Protein AF-A0A0U5JDS4-F1 (afdb_monomer)

Radius of gyration: 11.66 Å; Cα contacts (8 Å, |Δi|>4): 98; chains: 1; bounding box: 32×17×29 Å

Mean predicted aligned error: 3.45 Å

Organism: NCBI:txid389348

Sequence (76 aa):
MTCLLAFEHARTHPNLQLVIHDEPLAHLGQHSIKDQIEIMKRIQKLPHEPAQLIIAHHFIEELSDQIQGTTLINLN

Structure (mmCIF, N/CA/C/O backbone):
data_AF-A0A0U5JDS4-F1
#
_entry.id   AF-A0A0U5JDS4-F1
#
loop_
_atom_site.group_PDB
_atom_site.id
_atom_site.type_symbol
_atom_site.label_atom_id
_atom_site.label_alt_id
_atom_site.label_comp_id
_atom_site.label_asym_id
_atom_site.label_entity_id
_atom_site.label_seq_id
_atom_site.pdbx_PDB_ins_code
_atom_site.Cartn_x
_atom_site.Cartn_y
_atom_site.Cartn_z
_atom_site.occupancy
_atom_site.B_iso_or_equiv
_atom_site.auth_seq_id
_atom_site.auth_comp_id
_atom_site.auth_asym_id
_atom_site.auth_atom_id
_atom_site.pdbx_PDB_model_num
ATOM 1 N N . MET A 1 1 ? -4.697 -1.697 -9.827 1.00 61.38 1 MET A N 1
ATOM 2 C CA . MET A 1 1 ? -6.093 -2.147 -9.549 1.00 61.38 1 MET A CA 1
ATOM 3 C C . MET A 1 1 ? -6.179 -2.965 -8.260 1.00 61.38 1 MET A C 1
ATOM 5 O O . MET A 1 1 ? -7.130 -2.784 -7.511 1.00 61.38 1 MET A O 1
ATOM 9 N N . THR A 1 2 ? -5.188 -3.810 -7.959 1.00 71.00 2 THR A N 1
ATOM 10 C CA . THR A 1 2 ? -5.096 -4.609 -6.723 1.00 71.00 2 THR A CA 1
ATOM 11 C C . THR A 1 2 ? -5.103 -3.771 -5.438 1.00 71.00 2 THR A C 1
ATOM 13 O O . THR A 1 2 ? -5.844 -4.107 -4.517 1.00 71.00 2 THR A O 1
ATOM 16 N N . CYS A 1 3 ? -4.402 -2.629 -5.380 1.00 80.00 3 CYS A N 1
ATOM 17 C CA . CYS A 1 3 ? -4.410 -1.801 -4.161 1.00 80.00 3 CYS A CA 1
ATOM 18 C C . CYS A 1 3 ? -5.768 -1.147 -3.858 1.00 80.00 3 CYS A C 1
ATOM 20 O O . CYS A 1 3 ? -6.073 -0.933 -2.689 1.00 80.00 3 CYS A O 1
ATOM 22 N N . LEU A 1 4 ? -6.605 -0.850 -4.862 1.00 85.06 4 LEU A N 1
ATOM 23 C CA . LEU A 1 4 ? -7.937 -0.273 -4.615 1.00 85.06 4 LEU A CA 1
ATOM 24 C C . LEU A 1 4 ? -8.838 -1.262 -3.868 1.00 85.06 4 LEU A C 1
ATOM 26 O O . LEU A 1 4 ? -9.518 -0.889 -2.916 1.00 85.06 4 LEU A O 1
ATOM 30 N N . LEU A 1 5 ? -8.807 -2.532 -4.276 1.00 86.62 5 LEU A N 1
ATOM 31 C CA . LEU A 1 5 ? -9.545 -3.594 -3.597 1.00 86.62 5 LEU A CA 1
ATOM 32 C C . LEU A 1 5 ? -9.015 -3.815 -2.177 1.00 86.62 5 LEU A C 1
ATOM 34 O O . LEU A 1 5 ? -9.810 -3.942 -1.249 1.00 86.62 5 LEU A O 1
ATOM 38 N N . ALA A 1 6 ? -7.690 -3.793 -1.995 1.00 86.31 6 ALA A N 1
ATOM 39 C CA . ALA A 1 6 ? -7.077 -3.876 -0.671 1.00 86.31 6 ALA A CA 1
ATOM 40 C C . ALA A 1 6 ? -7.516 -2.715 0.238 1.00 86.31 6 ALA A C 1
ATOM 42 O O . ALA A 1 6 ? -7.833 -2.940 1.404 1.00 86.31 6 ALA A O 1
ATOM 43 N N . PHE A 1 7 ? -7.605 -1.493 -0.297 1.00 90.62 7 PHE A N 1
ATOM 44 C CA . PHE A 1 7 ? -8.089 -0.332 0.447 1.00 90.62 7 PHE A CA 1
ATOM 45 C C . PHE A 1 7 ? -9.554 -0.471 0.868 1.00 90.62 7 PHE A C 1
ATOM 47 O O . PHE A 1 7 ? -9.862 -0.297 2.045 1.00 90.62 7 PHE A O 1
ATOM 54 N N . GLU A 1 8 ? -10.461 -0.821 -0.048 1.00 93.06 8 GLU A N 1
ATOM 55 C CA . GLU A 1 8 ? -11.880 -0.998 0.297 1.00 93.06 8 GLU A CA 1
ATOM 56 C C . GLU A 1 8 ? -12.092 -2.137 1.300 1.00 93.06 8 GLU A C 1
ATOM 58 O O . GLU A 1 8 ? -12.921 -2.031 2.211 1.00 93.06 8 GLU A O 1
ATOM 63 N N . HIS A 1 9 ? -11.305 -3.208 1.183 1.00 91.44 9 HIS A N 1
ATOM 64 C CA . HIS A 1 9 ? -11.324 -4.296 2.149 1.00 91.44 9 HIS A CA 1
ATOM 65 C C . HIS A 1 9 ? -10.853 -3.819 3.529 1.00 91.44 9 HIS A C 1
ATOM 67 O O . HIS A 1 9 ? -11.590 -3.965 4.503 1.00 91.44 9 HIS A O 1
ATOM 73 N N . ALA A 1 10 ? -9.695 -3.159 3.609 1.00 91.81 10 ALA A N 1
ATOM 74 C CA . ALA A 1 10 ? -9.163 -2.604 4.854 1.00 91.81 10 ALA A CA 1
ATOM 75 C C . ALA A 1 10 ? -10.129 -1.611 5.513 1.00 91.81 10 ALA A C 1
ATOM 77 O O . ALA A 1 10 ? -10.364 -1.667 6.717 1.00 91.81 10 ALA A O 1
ATOM 78 N N . ARG A 1 11 ? -10.769 -0.751 4.716 1.00 92.69 11 ARG A N 1
ATOM 79 C CA . ARG A 1 11 ? -11.746 0.234 5.195 1.00 92.69 11 ARG A CA 1
ATOM 80 C C . ARG A 1 11 ?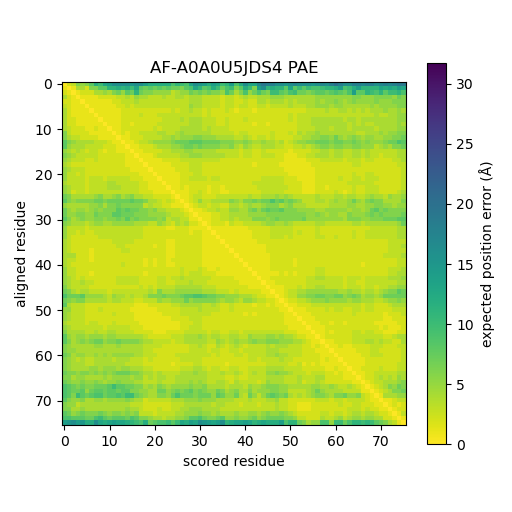 -12.978 -0.406 5.843 1.00 92.69 11 ARG A C 1
ATOM 82 O O . ARG A 1 11 ? -13.582 0.196 6.726 1.00 92.69 11 ARG A O 1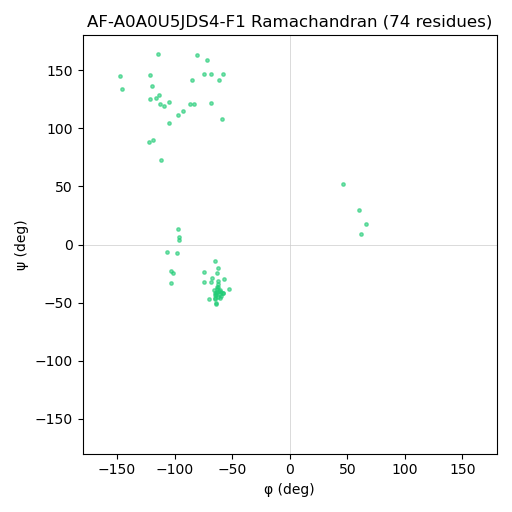
ATOM 89 N N . THR A 1 12 ? -13.382 -1.590 5.388 1.00 94.12 12 THR A N 1
ATOM 90 C CA . THR A 1 12 ? -14.603 -2.277 5.848 1.00 94.12 12 THR A CA 1
ATOM 91 C C . THR A 1 12 ? -14.346 -3.341 6.916 1.00 94.12 12 THR A C 1
ATOM 93 O O . THR A 1 12 ? -15.301 -3.851 7.497 1.00 94.12 12 THR A O 1
ATOM 96 N N . HIS A 1 13 ? -13.079 -3.643 7.219 1.00 93.75 13 HIS A N 1
ATOM 97 C CA . HIS A 1 13 ? -12.676 -4.681 8.168 1.00 93.75 13 HIS A CA 1
ATOM 98 C C . HIS A 1 13 ? -11.816 -4.071 9.288 1.00 93.75 13 HIS A C 1
ATOM 100 O O . HIS A 1 13 ? -10.591 -4.084 9.192 1.00 93.75 13 HIS A O 1
ATOM 106 N N . PRO A 1 14 ? -12.423 -3.575 10.384 1.00 87.81 14 PRO A N 1
ATOM 107 C CA . PRO A 1 14 ? -11.703 -2.867 11.453 1.00 87.81 14 PRO A CA 1
ATOM 108 C C . PRO A 1 14 ? -10.692 -3.739 12.217 1.00 87.81 14 PRO A C 1
ATOM 110 O O . PRO A 1 14 ? -9.846 -3.216 12.932 1.00 87.81 14 PRO A O 1
ATOM 113 N N . ASN A 1 15 ? -10.768 -5.064 12.057 1.00 92.94 15 ASN A N 1
ATOM 114 C CA . ASN A 1 15 ? -9.835 -6.021 12.655 1.00 92.94 15 ASN A CA 1
ATOM 115 C C . ASN A 1 15 ? -8.703 -6.435 11.701 1.00 92.94 15 ASN A C 1
ATOM 117 O O . A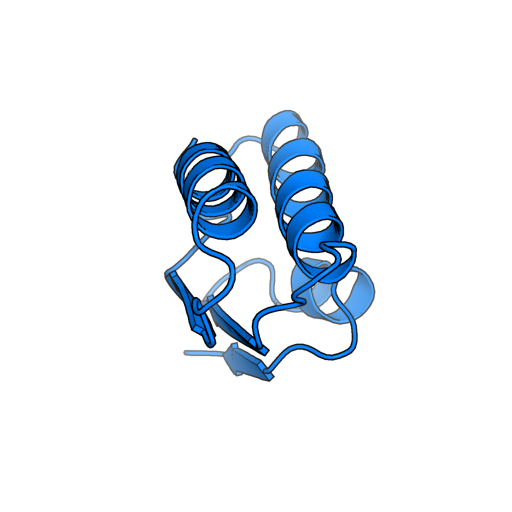SN A 1 15 ? -7.934 -7.335 12.037 1.00 92.94 15 ASN A O 1
ATOM 121 N N . LEU A 1 16 ? -8.616 -5.855 10.500 1.00 93.25 16 LEU A N 1
ATOM 122 C CA . LEU A 1 16 ? -7.517 -6.145 9.588 1.00 93.25 16 LEU A CA 1
ATOM 123 C C . LEU A 1 16 ? -6.221 -5.579 10.176 1.00 93.25 16 LEU A C 1
ATOM 125 O O . LEU A 1 16 ? -6.118 -4.385 10.428 1.00 93.25 16 LEU A O 1
ATOM 129 N N . GLN A 1 17 ? -5.235 -6.446 10.393 1.00 94.00 17 GLN A N 1
ATOM 130 C CA . GLN A 1 17 ? -3.974 -6.060 11.035 1.00 94.00 17 GLN A CA 1
ATOM 131 C C . GLN A 1 17 ? -2.820 -5.896 10.049 1.00 94.00 17 GLN A C 1
ATOM 133 O O . GLN A 1 17 ? -1.851 -5.215 10.367 1.00 94.00 17 GLN A O 1
ATOM 138 N N . LEU A 1 18 ? -2.903 -6.528 8.875 1.00 93.62 18 LEU A N 1
ATOM 139 C CA . LEU A 1 18 ? -1.813 -6.579 7.908 1.00 93.62 18 LEU A CA 1
ATOM 140 C C . LEU A 1 18 ? -2.352 -6.560 6.477 1.00 93.62 18 LEU A C 1
ATOM 142 O O . LEU A 1 18 ? -3.252 -7.326 6.135 1.00 93.62 18 LEU A O 1
ATOM 146 N N . VAL A 1 19 ? -1.742 -5.728 5.638 1.00 93.50 19 VAL A N 1
ATOM 147 C CA . VAL A 1 19 ? -1.878 -5.761 4.181 1.00 93.50 19 VAL A CA 1
ATOM 148 C C . VAL A 1 19 ? -0.518 -6.090 3.579 1.00 93.50 19 VAL A C 1
ATOM 150 O O . VAL A 1 19 ? 0.472 -5.416 3.867 1.00 93.50 19 VAL A O 1
ATOM 153 N N . ILE A 1 20 ? -0.474 -7.120 2.736 1.00 93.94 20 ILE A N 1
ATOM 154 C CA . ILE A 1 20 ? 0.721 -7.494 1.978 1.00 93.94 20 ILE A CA 1
ATOM 155 C C . ILE A 1 20 ? 0.516 -7.060 0.530 1.00 93.94 20 ILE A C 1
ATOM 157 O O . ILE A 1 20 ? -0.453 -7.458 -0.115 1.00 93.94 20 ILE A O 1
ATOM 161 N N . HIS A 1 21 ? 1.435 -6.242 0.034 1.00 92.94 21 HIS A N 1
ATOM 162 C CA . HIS A 1 21 ? 1.484 -5.786 -1.345 1.00 92.94 21 HIS A CA 1
ATOM 163 C C . HIS A 1 21 ? 2.598 -6.532 -2.066 1.00 92.94 21 HIS A C 1
ATOM 165 O O . HIS A 1 21 ? 3.770 -6.236 -1.852 1.00 92.94 21 HIS A O 1
ATOM 171 N N . ASP A 1 22 ? 2.228 -7.495 -2.902 1.00 92.56 22 ASP A N 1
ATOM 172 C CA . ASP A 1 22 ? 3.165 -8.238 -3.745 1.00 92.56 22 ASP A CA 1
ATOM 173 C C . ASP A 1 22 ? 3.271 -7.560 -5.116 1.00 92.56 22 ASP A C 1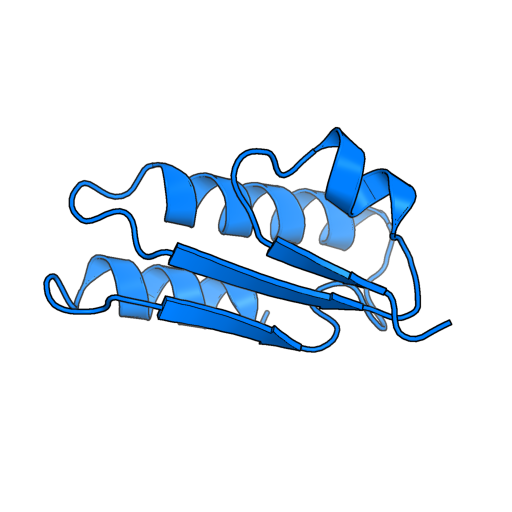
ATOM 175 O O . ASP A 1 22 ? 2.271 -7.445 -5.829 1.00 92.56 22 ASP A O 1
ATOM 179 N N . GLU A 1 23 ? 4.452 -7.030 -5.436 1.00 92.81 23 GLU A N 1
ATOM 180 C CA . GLU A 1 23 ? 4.748 -6.285 -6.664 1.00 92.81 23 GLU A CA 1
ATOM 181 C C . GLU A 1 23 ? 3.694 -5.211 -7.022 1.00 92.81 23 GLU A C 1
ATOM 183 O O . GLU A 1 23 ? 3.189 -5.172 -8.151 1.00 92.81 23 GLU A O 1
ATOM 188 N N . PRO A 1 24 ? 3.326 -4.292 -6.101 1.00 91.94 24 PRO A N 1
ATOM 189 C CA . PRO A 1 24 ? 2.152 -3.429 -6.279 1.00 91.94 24 PRO A CA 1
ATOM 190 C C . PRO A 1 24 ? 2.227 -2.483 -7.481 1.00 91.94 24 PRO A C 1
ATOM 192 O O . PRO A 1 24 ? 1.185 -1.982 -7.922 1.00 91.94 24 PRO A O 1
ATOM 195 N N . LEU A 1 25 ? 3.442 -2.219 -7.974 1.00 92.94 25 LEU A N 1
ATOM 196 C CA . LEU A 1 25 ? 3.734 -1.309 -9.080 1.00 92.94 25 LEU A CA 1
ATOM 197 C C . LEU A 1 25 ? 4.108 -2.031 -10.381 1.00 92.94 25 LEU A C 1
ATOM 199 O O . LEU A 1 25 ? 4.250 -1.375 -11.416 1.00 92.94 25 LEU A O 1
ATOM 203 N N . ALA A 1 26 ? 4.258 -3.358 -10.360 1.00 89.25 26 ALA A N 1
ATOM 204 C CA . ALA A 1 26 ? 4.649 -4.100 -11.548 1.00 89.25 26 ALA A CA 1
ATOM 205 C C . ALA A 1 26 ? 3.611 -3.937 -12.664 1.00 89.25 26 ALA A C 1
ATOM 207 O O . ALA A 1 26 ? 2.400 -3.906 -12.437 1.00 89.25 26 ALA A O 1
ATOM 208 N N . HIS A 1 27 ? 4.108 -3.827 -13.896 1.00 88.12 27 HIS A N 1
ATOM 209 C CA . HIS A 1 27 ? 3.300 -3.692 -15.113 1.00 88.12 27 HIS A CA 1
ATOM 210 C C . HIS A 1 27 ? 2.413 -2.431 -15.187 1.00 88.12 27 HIS A C 1
ATOM 212 O O . HIS A 1 27 ? 1.604 -2.313 -16.109 1.00 88.12 27 HIS A O 1
ATOM 218 N N . LEU A 1 28 ? 2.560 -1.470 -14.265 1.00 87.06 28 LEU A N 1
ATOM 219 C CA . LEU A 1 28 ? 1.848 -0.194 -14.320 1.00 87.06 28 LEU A CA 1
ATOM 220 C C . LEU A 1 28 ? 2.587 0.825 -15.196 1.00 87.06 28 LEU A C 1
ATOM 222 O O . LEU A 1 28 ? 3.808 0.953 -15.153 1.00 87.06 28 LEU A O 1
ATOM 226 N N . GLY A 1 29 ? 1.825 1.609 -15.962 1.00 87.56 29 GLY A N 1
ATOM 227 C CA . GLY A 1 29 ? 2.349 2.818 -16.597 1.00 87.56 29 GLY A CA 1
ATOM 228 C C . GLY A 1 29 ? 2.604 3.927 -15.569 1.00 87.56 29 GLY A C 1
ATOM 229 O O . GLY A 1 29 ? 1.986 3.950 -14.504 1.00 87.56 29 GLY A O 1
ATOM 230 N N . GLN A 1 30 ? 3.462 4.896 -15.908 1.00 81.56 30 GLN A N 1
ATOM 231 C CA . GLN A 1 30 ? 3.881 5.970 -14.989 1.00 81.56 30 GLN A CA 1
ATOM 232 C C . GLN A 1 30 ? 2.721 6.736 -14.335 1.00 81.56 30 GLN A C 1
ATOM 234 O O . GLN A 1 30 ? 2.799 7.082 -13.157 1.00 81.56 30 GLN A O 1
ATOM 239 N N . HIS A 1 31 ? 1.635 6.993 -15.072 1.00 82.81 31 HIS A N 1
ATOM 240 C CA . HIS A 1 31 ? 0.455 7.656 -14.511 1.00 82.81 31 HIS A CA 1
ATOM 241 C C . HIS A 1 31 ? -0.210 6.813 -13.412 1.00 82.81 31 HIS A C 1
ATOM 243 O O . HIS A 1 31 ? -0.537 7.339 -12.354 1.00 82.81 31 HIS A O 1
ATOM 249 N N . SER A 1 32 ? -0.325 5.501 -13.619 1.00 89.50 32 SER A N 1
ATOM 250 C CA . SER A 1 32 ? -0.973 4.583 -12.678 1.00 89.50 32 SER A CA 1
ATOM 251 C C . SER A 1 32 ? -0.127 4.278 -11.439 1.00 89.50 32 SER A C 1
ATOM 253 O O . SER A 1 32 ? -0.689 3.930 -10.404 1.00 89.50 32 SER A O 1
ATOM 255 N N . ILE A 1 33 ? 1.201 4.432 -11.512 1.00 90.81 33 ILE A N 1
ATOM 256 C CA . ILE A 1 33 ? 2.095 4.273 -10.351 1.00 90.81 33 ILE A CA 1
ATOM 257 C C . ILE A 1 33 ? 1.733 5.279 -9.253 1.00 90.81 33 ILE A C 1
ATOM 259 O O . ILE A 1 33 ? 1.597 4.905 -8.089 1.00 90.81 33 ILE A O 1
ATOM 263 N N . LYS A 1 34 ? 1.521 6.550 -9.620 1.00 91.00 34 LYS A N 1
ATOM 264 C CA . LYS A 1 34 ? 1.176 7.607 -8.657 1.00 91.00 34 LYS A CA 1
ATOM 265 C C . LYS A 1 34 ? -0.147 7.324 -7.950 1.00 91.00 34 LYS A C 1
ATOM 267 O O . LYS A 1 34 ? -0.214 7.435 -6.728 1.00 91.00 34 LYS A O 1
ATOM 272 N N . ASP A 1 35 ? -1.162 6.910 -8.704 1.00 91.69 35 ASP A N 1
ATOM 273 C CA . ASP A 1 35 ? -2.473 6.567 -8.147 1.00 91.69 35 ASP A CA 1
ATOM 274 C C . ASP A 1 35 ? -2.381 5.374 -7.189 1.00 91.69 35 ASP A C 1
ATOM 276 O O . ASP A 1 35 ? -2.984 5.384 -6.115 1.00 91.69 35 ASP A O 1
ATOM 280 N N . GLN A 1 36 ? -1.588 4.359 -7.541 1.00 92.56 36 GLN A N 1
ATOM 281 C CA . GLN A 1 36 ? -1.396 3.181 -6.700 1.00 92.56 36 GLN A CA 1
ATOM 282 C C . GLN A 1 36 ? -0.702 3.539 -5.375 1.00 92.56 36 GLN A C 1
ATOM 284 O O . GLN A 1 36 ? -1.179 3.134 -4.314 1.00 92.56 36 GLN A O 1
ATOM 289 N N . ILE A 1 37 ? 0.366 4.344 -5.417 1.00 92.75 37 ILE A N 1
ATOM 290 C CA . ILE A 1 37 ? 1.066 4.831 -4.216 1.00 92.75 37 ILE A CA 1
ATOM 291 C C . ILE A 1 37 ? 0.118 5.647 -3.330 1.00 92.75 37 ILE A C 1
ATOM 293 O O . ILE A 1 37 ? 0.108 5.482 -2.110 1.00 92.75 37 ILE A O 1
ATOM 297 N N . GLU A 1 38 ? -0.708 6.509 -3.923 1.00 93.50 38 GLU A N 1
ATOM 298 C CA . GLU A 1 38 ? -1.681 7.302 -3.171 1.00 93.50 38 GLU A CA 1
ATOM 299 C C . GLU A 1 38 ? -2.725 6.419 -2.474 1.00 93.50 38 GLU A C 1
ATOM 301 O O . GLU A 1 38 ? -3.083 6.670 -1.324 1.00 93.50 38 GLU A O 1
ATOM 306 N N . ILE A 1 39 ? -3.176 5.338 -3.111 1.00 93.44 39 ILE A N 1
ATOM 307 C CA . ILE A 1 39 ? -4.072 4.370 -2.466 1.00 93.44 39 ILE A CA 1
ATOM 308 C C . ILE A 1 39 ? -3.379 3.682 -1.280 1.00 93.44 39 ILE A C 1
ATOM 310 O O . ILE A 1 39 ? -3.977 3.572 -0.210 1.00 93.44 39 ILE A O 1
ATOM 314 N N . MET A 1 40 ? -2.118 3.268 -1.423 1.00 93.81 40 MET A N 1
ATOM 315 C CA . MET A 1 40 ? -1.353 2.656 -0.325 1.00 93.81 40 MET A CA 1
ATOM 316 C C . MET A 1 40 ? -1.182 3.623 0.859 1.00 93.81 40 MET A C 1
ATOM 318 O O . MET A 1 40 ? -1.385 3.241 2.013 1.00 93.81 40 MET A O 1
ATOM 322 N N . LYS A 1 41 ? -0.928 4.909 0.587 1.00 93.94 41 LYS A N 1
ATOM 323 C CA . LYS A 1 41 ? -0.904 5.976 1.605 1.00 93.94 41 LYS A CA 1
ATOM 324 C C . LYS A 1 41 ? -2.254 6.166 2.292 1.00 93.94 41 LYS A C 1
ATOM 326 O O . LYS A 1 41 ? -2.306 6.496 3.473 1.00 93.94 41 LYS A O 1
ATOM 331 N N . ARG A 1 42 ? -3.369 5.978 1.584 1.00 93.75 42 ARG A N 1
ATOM 332 C CA . ARG A 1 42 ? -4.707 6.056 2.194 1.00 93.75 42 ARG A CA 1
ATOM 333 C C . ARG A 1 42 ? -4.972 4.905 3.153 1.00 93.75 42 ARG A C 1
ATOM 335 O O . ARG A 1 42 ? -5.649 5.134 4.147 1.00 93.75 42 ARG A O 1
ATOM 342 N N . ILE A 1 43 ? -4.410 3.719 2.903 1.00 92.50 43 ILE A N 1
ATOM 343 C CA 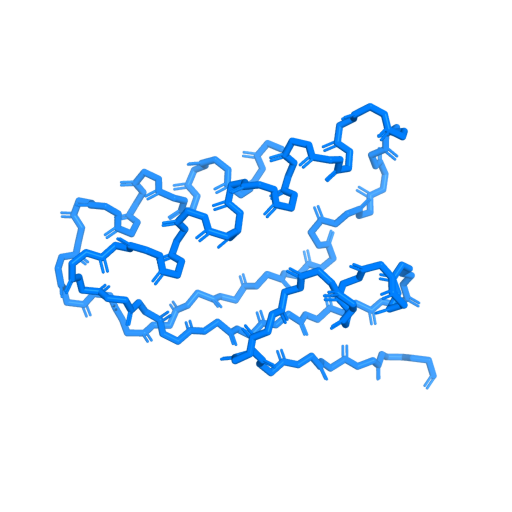. ILE A 1 43 ? -4.473 2.596 3.851 1.00 92.50 43 ILE A CA 1
ATOM 344 C C . ILE A 1 43 ? -3.803 2.984 5.183 1.00 92.50 43 ILE A C 1
ATOM 346 O O . ILE A 1 43 ? -4.376 2.712 6.233 1.00 92.50 43 ILE A O 1
ATOM 350 N N . GLN A 1 44 ? -2.679 3.716 5.152 1.00 90.19 44 GLN A N 1
ATOM 351 C CA . GLN A 1 44 ? -1.991 4.227 6.360 1.00 90.19 44 GLN A CA 1
ATOM 352 C C . GLN A 1 44 ? -2.837 5.223 7.162 1.00 90.19 44 GLN A C 1
ATOM 354 O O . GLN A 1 44 ? -2.653 5.420 8.352 1.00 90.19 44 GLN A O 1
ATOM 359 N N . LYS A 1 45 ? -3.784 5.891 6.504 1.00 91.88 45 LYS A N 1
ATOM 360 C CA . LYS A 1 45 ? -4.627 6.923 7.122 1.00 91.88 45 LYS A CA 1
ATOM 361 C C . LYS A 1 45 ? -5.976 6.381 7.593 1.00 91.88 45 LYS A C 1
ATOM 363 O O . LYS A 1 45 ? -6.844 7.169 7.970 1.00 91.88 45 LYS A O 1
ATOM 368 N N . LEU A 1 46 ? -6.197 5.067 7.520 1.00 92.31 46 LEU A N 1
ATOM 369 C CA . LEU A 1 46 ? -7.426 4.461 8.019 1.00 92.31 46 LEU A CA 1
ATOM 370 C C . LEU A 1 46 ? -7.486 4.558 9.556 1.00 92.31 46 LEU A C 1
ATOM 372 O O . LEU A 1 46 ? -6.453 4.454 10.209 1.00 92.31 46 LEU A O 1
ATOM 376 N N . PRO A 1 47 ? -8.683 4.708 10.159 1.00 90.25 47 PRO A N 1
ATOM 377 C CA . PRO A 1 47 ? -8.831 4.765 11.620 1.00 90.25 47 PRO A CA 1
ATOM 378 C C . PRO A 1 47 ? -8.275 3.533 12.348 1.00 90.25 47 PRO A C 1
ATOM 380 O O . PRO A 1 47 ? -7.831 3.627 13.489 1.00 90.25 47 PRO A O 1
ATOM 383 N N . HIS A 1 48 ? -8.307 2.384 11.674 1.00 89.12 48 HIS A N 1
ATOM 384 C CA . HIS A 1 48 ? -7.671 1.142 12.091 1.00 89.12 48 HIS A CA 1
ATOM 385 C C . HIS A 1 48 ? -6.528 0.869 11.121 1.00 89.12 48 HIS A C 1
ATOM 387 O O . HIS A 1 48 ? -6.682 0.055 10.218 1.00 89.12 48 HIS A O 1
ATOM 393 N N . GLU A 1 49 ? -5.446 1.640 11.234 1.00 89.50 49 GLU A N 1
ATOM 394 C CA . GLU A 1 49 ? -4.290 1.553 10.341 1.00 89.50 49 GLU A CA 1
ATOM 395 C C . 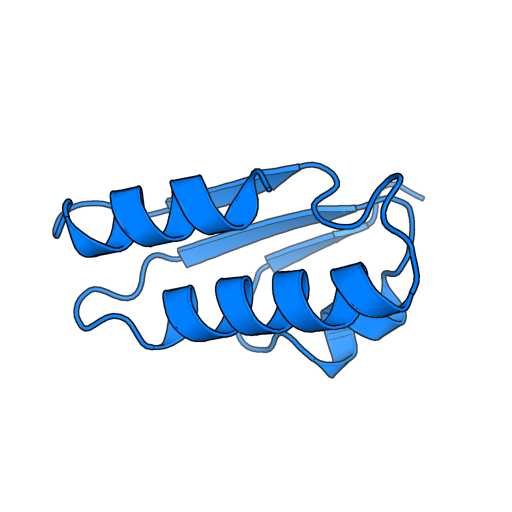GLU A 1 49 ? -3.696 0.134 10.385 1.00 89.50 49 GLU A C 1
ATOM 397 O O . GLU A 1 49 ? -3.096 -0.245 11.397 1.00 89.50 49 GLU A O 1
ATOM 402 N N . PRO A 1 50 ? -3.863 -0.682 9.325 1.00 92.88 50 PRO A N 1
ATOM 403 C CA . PRO A 1 50 ? -3.218 -1.979 9.283 1.00 92.88 50 PRO A CA 1
ATOM 404 C C . PRO A 1 50 ? -1.727 -1.778 9.006 1.00 92.88 50 PRO A C 1
ATOM 406 O O . PRO A 1 50 ? -1.336 -0.901 8.228 1.00 92.88 50 PRO A O 1
ATOM 409 N N . ALA A 1 51 ? -0.893 -2.649 9.570 1.00 92.81 51 ALA A N 1
ATOM 410 C CA . ALA A 1 51 ? 0.499 -2.732 9.162 1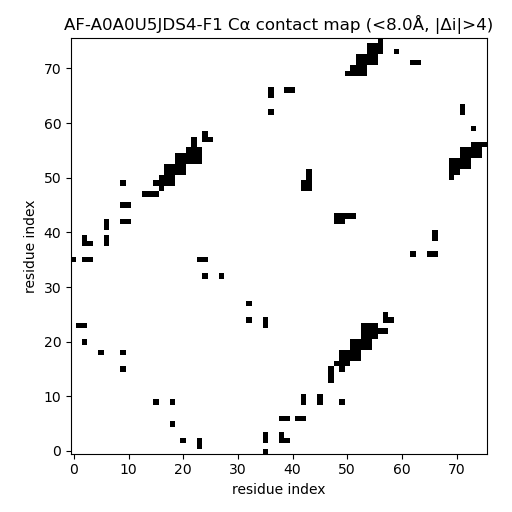.00 92.81 51 ALA A CA 1
ATOM 411 C C . ALA A 1 51 ? 0.574 -3.035 7.660 1.00 92.81 51 ALA A C 1
ATOM 413 O O . ALA A 1 51 ? -0.270 -3.745 7.103 1.00 92.81 51 ALA A O 1
ATOM 414 N N . GLN A 1 52 ? 1.598 -2.509 6.998 1.00 93.31 52 GLN A N 1
ATOM 415 C CA . GLN A 1 52 ? 1.824 -2.758 5.582 1.00 93.31 52 GLN A CA 1
ATOM 416 C C . GLN A 1 52 ? 3.179 -3.435 5.377 1.00 93.31 52 GLN A C 1
ATOM 418 O O . GLN A 1 52 ? 4.188 -3.053 5.974 1.00 93.31 52 GLN A O 1
ATOM 423 N N . LEU A 1 53 ? 3.178 -4.449 4.518 1.00 94.94 53 LEU A N 1
ATOM 424 C CA . LEU A 1 53 ? 4.364 -5.124 4.014 1.00 94.94 53 LEU A CA 1
ATOM 425 C C . LEU A 1 53 ? 4.356 -5.007 2.494 1.00 94.94 53 LEU A C 1
ATOM 427 O O . LEU A 1 53 ? 3.375 -5.382 1.857 1.00 94.94 53 LEU A O 1
ATOM 431 N N . ILE A 1 54 ? 5.432 -4.493 1.915 1.00 94.88 54 ILE A N 1
ATOM 432 C CA . ILE A 1 54 ? 5.596 -4.361 0.471 1.00 94.88 54 ILE A CA 1
ATOM 433 C C . ILE A 1 54 ? 6.722 -5.288 0.043 1.00 94.88 54 ILE A C 1
ATOM 435 O O . ILE A 1 54 ? 7.811 -5.241 0.607 1.00 94.88 54 ILE A O 1
ATOM 439 N N . ILE A 1 55 ? 6.455 -6.120 -0.952 1.00 94.94 55 ILE A N 1
ATOM 440 C CA . ILE A 1 55 ? 7.420 -7.008 -1.587 1.00 94.94 55 ILE A CA 1
ATOM 441 C C . ILE A 1 55 ? 7.605 -6.485 -3.008 1.00 94.94 55 ILE A C 1
ATOM 443 O O . ILE A 1 55 ? 6.622 -6.332 -3.735 1.00 94.94 55 ILE A O 1
ATOM 447 N N . ALA A 1 56 ? 8.835 -6.126 -3.367 1.00 93.56 56 ALA A N 1
ATOM 448 C CA . ALA A 1 56 ? 9.127 -5.505 -4.652 1.00 93.56 56 ALA A CA 1
ATOM 449 C C . ALA A 1 56 ? 10.522 -5.890 -5.177 1.00 93.56 56 ALA A C 1
ATOM 451 O O . ALA A 1 56 ? 11.479 -5.998 -4.406 1.00 93.56 56 ALA A O 1
ATOM 452 N N . HIS A 1 57 ? 10.649 -6.026 -6.498 1.00 92.94 57 HIS A N 1
ATOM 453 C CA . HIS A 1 57 ? 11.929 -6.101 -7.216 1.00 92.94 57 HIS A CA 1
ATOM 454 C C . HIS A 1 57 ? 12.259 -4.766 -7.908 1.00 92.94 57 HIS A C 1
ATOM 456 O O . HIS A 1 57 ? 13.420 -4.372 -8.002 1.00 92.94 57 HIS A O 1
ATOM 462 N N . HIS A 1 58 ? 11.242 -4.039 -8.381 1.00 89.62 58 HIS A N 1
ATOM 463 C CA . HIS A 1 58 ? 11.390 -2.761 -9.086 1.00 89.62 58 HIS A CA 1
ATOM 464 C C . HIS A 1 58 ? 10.782 -1.606 -8.281 1.00 89.62 58 HIS A C 1
ATOM 466 O O . HIS A 1 58 ? 9.969 -1.827 -7.386 1.00 89.62 58 HIS A O 1
ATOM 472 N N . PHE A 1 59 ? 11.138 -0.367 -8.636 1.00 91.38 59 PHE A N 1
ATOM 473 C CA . PHE A 1 59 ? 10.593 0.859 -8.031 1.00 91.38 59 PHE A CA 1
ATOM 474 C C . PHE A 1 59 ? 10.838 0.984 -6.516 1.00 91.38 59 PHE A C 1
ATOM 476 O O . PHE A 1 59 ? 10.029 1.554 -5.782 1.00 91.38 59 PHE A O 1
ATOM 483 N N . ILE A 1 60 ? 11.944 0.404 -6.034 1.00 91.19 60 ILE A N 1
ATOM 484 C CA . ILE A 1 60 ? 12.317 0.387 -4.613 1.00 91.19 60 ILE A CA 1
ATOM 485 C C . ILE A 1 60 ? 12.473 1.808 -4.076 1.00 91.19 60 ILE A C 1
ATOM 487 O O . ILE A 1 60 ? 11.953 2.097 -3.004 1.00 91.19 60 ILE A O 1
ATOM 491 N N . GLU A 1 61 ? 13.136 2.683 -4.834 1.00 90.12 61 GLU A N 1
ATOM 492 C CA . GLU A 1 61 ? 13.363 4.080 -4.450 1.00 90.12 61 GLU A CA 1
ATOM 493 C C . GLU A 1 61 ? 12.041 4.851 -4.367 1.00 90.12 61 GLU A C 1
ATOM 495 O O . GLU A 1 61 ? 11.750 5.502 -3.365 1.00 90.12 61 GLU A O 1
ATOM 500 N N . GLU A 1 62 ? 11.167 4.715 -5.369 1.00 90.56 62 GLU A N 1
ATOM 501 C CA . GLU A 1 62 ? 9.860 5.370 -5.358 1.00 90.56 62 GLU A CA 1
ATOM 502 C C . GLU A 1 62 ? 8.983 4.896 -4.197 1.00 90.56 62 GLU A C 1
ATOM 504 O O . GLU A 1 62 ? 8.236 5.697 -3.628 1.00 90.56 62 GLU A O 1
ATOM 509 N N . LEU A 1 63 ? 9.060 3.610 -3.845 1.00 91.88 63 LEU A N 1
ATOM 510 C CA . LEU A 1 63 ? 8.344 3.040 -2.709 1.00 91.88 63 LEU A CA 1
ATOM 511 C C . LEU A 1 63 ? 8.928 3.530 -1.379 1.00 91.88 63 LEU A C 1
ATOM 513 O O . LEU A 1 63 ? 8.158 3.961 -0.519 1.00 91.88 63 LEU A O 1
ATOM 517 N N . SER A 1 64 ? 10.254 3.514 -1.213 1.00 90.69 64 SER A N 1
ATOM 518 C CA . SER A 1 64 ? 10.916 3.944 0.025 1.00 90.69 64 SER A CA 1
ATOM 519 C C . SER A 1 64 ? 10.736 5.433 0.301 1.00 90.69 64 SER A C 1
ATOM 521 O O . SER A 1 64 ? 10.502 5.821 1.445 1.00 90.69 64 SER A O 1
ATOM 523 N N . ASP A 1 65 ? 10.791 6.264 -0.739 1.00 90.62 65 ASP A N 1
ATOM 524 C CA . ASP A 1 65 ? 10.691 7.717 -0.600 1.00 90.62 65 ASP A CA 1
ATOM 525 C C . ASP A 1 65 ? 9.261 8.168 -0.308 1.00 90.62 65 ASP A C 1
ATOM 527 O O . ASP A 1 65 ? 9.034 9.170 0.377 1.00 90.62 65 ASP A O 1
ATOM 531 N N . GLN A 1 66 ? 8.272 7.442 -0.835 1.00 91.25 66 GLN A N 1
ATOM 532 C CA . GLN A 1 66 ? 6.880 7.866 -0.762 1.00 91.25 66 GLN A CA 1
ATOM 533 C C . GLN A 1 66 ? 6.067 7.162 0.320 1.00 91.25 66 GLN A C 1
ATOM 535 O O . GLN A 1 66 ? 5.070 7.737 0.757 1.00 91.25 66 GLN A O 1
ATOM 540 N N . ILE A 1 67 ? 6.437 5.956 0.750 1.00 89.00 67 ILE A N 1
ATOM 541 C CA . ILE A 1 67 ? 5.634 5.153 1.678 1.00 89.00 67 ILE A CA 1
ATOM 542 C C . ILE A 1 67 ? 6.429 4.908 2.964 1.00 89.00 67 ILE A C 1
ATOM 544 O O . ILE A 1 67 ? 7.159 3.932 3.110 1.00 89.00 67 ILE A O 1
ATOM 548 N N . GLN A 1 68 ? 6.270 5.818 3.925 1.00 84.12 68 GLN A N 1
ATOM 549 C CA . GLN A 1 68 ? 6.942 5.745 5.227 1.00 84.12 68 GLN A CA 1
ATOM 550 C C . GLN A 1 68 ? 6.232 4.779 6.186 1.00 84.12 68 GLN A C 1
ATOM 552 O O . GLN A 1 68 ? 5.087 4.406 5.956 1.00 84.12 68 GLN A O 1
ATOM 557 N N . GLY A 1 69 ? 6.901 4.354 7.264 1.00 80.56 69 GLY A N 1
ATOM 558 C CA . GLY A 1 69 ? 6.285 3.512 8.306 1.00 80.56 69 GLY A CA 1
ATOM 559 C C . GLY A 1 69 ? 5.882 2.105 7.844 1.00 80.56 69 GLY A C 1
ATOM 560 O O . GLY A 1 69 ? 5.073 1.452 8.491 1.00 80.56 69 GLY A O 1
ATOM 561 N N . THR A 1 70 ? 6.427 1.647 6.716 1.00 86.88 70 THR A N 1
ATOM 562 C CA . THR A 1 70 ? 6.069 0.384 6.061 1.00 86.88 70 THR A CA 1
ATOM 563 C C . THR A 1 70 ? 7.300 -0.503 5.937 1.00 86.88 70 THR A C 1
ATOM 565 O O . THR A 1 70 ? 8.410 -0.005 5.749 1.00 86.88 70 THR A O 1
ATOM 568 N N . THR A 1 71 ? 7.130 -1.820 6.042 1.00 91.06 71 THR A N 1
ATOM 569 C CA . THR A 1 71 ? 8.225 -2.761 5.780 1.00 91.06 71 THR A CA 1
ATOM 570 C C . THR A 1 71 ? 8.325 -3.010 4.278 1.00 91.06 71 THR A C 1
ATOM 572 O O . THR A 1 71 ? 7.364 -3.480 3.677 1.00 91.06 71 THR A O 1
ATOM 575 N N . LEU A 1 72 ? 9.478 -2.708 3.677 1.00 92.50 72 LEU A N 1
ATOM 576 C CA . LEU A 1 72 ? 9.777 -2.986 2.270 1.00 92.50 72 LEU A CA 1
ATOM 577 C C . LEU A 1 72 ? 10.806 -4.118 2.177 1.00 92.50 72 LEU A C 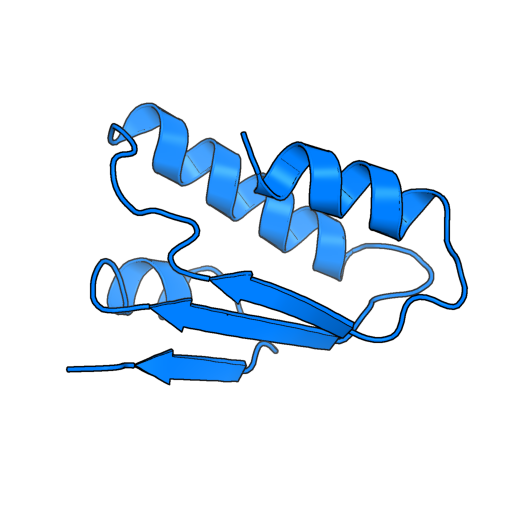1
ATOM 579 O O . LEU A 1 72 ? 11.920 -3.992 2.683 1.00 92.50 72 LEU A O 1
ATOM 583 N N . ILE A 1 73 ? 10.429 -5.217 1.530 1.00 92.75 73 ILE A N 1
ATOM 584 C CA . ILE A 1 73 ? 11.316 -6.317 1.164 1.00 92.75 73 ILE A CA 1
ATOM 585 C C . ILE A 1 73 ? 11.742 -6.098 -0.285 1.00 92.75 73 ILE A C 1
ATOM 587 O O . ILE A 1 73 ? 10.929 -6.207 -1.201 1.00 92.75 73 ILE A O 1
ATOM 591 N N . ASN A 1 74 ? 13.024 -5.789 -0.464 1.00 90.19 74 ASN A N 1
ATOM 592 C CA . ASN A 1 74 ? 13.675 -5.731 -1.766 1.00 90.19 74 ASN A CA 1
ATOM 593 C C . ASN A 1 74 ? 14.172 -7.138 -2.132 1.00 90.19 74 ASN A C 1
ATOM 595 O O . ASN A 1 74 ? 14.948 -7.718 -1.373 1.00 90.19 74 ASN A O 1
ATOM 599 N N . LEU A 1 75 ? 13.706 -7.680 -3.258 1.00 85.38 75 LEU A N 1
ATOM 600 C CA . LEU A 1 75 ? 14.040 -9.031 -3.727 1.00 85.38 75 LEU A CA 1
ATOM 601 C C . LEU A 1 75 ? 15.182 -9.075 -4.766 1.00 85.38 75 LEU A C 1
ATOM 603 O O . LEU A 1 75 ? 15.380 -10.107 -5.407 1.00 85.38 75 LEU A O 1
ATOM 607 N N . ASN A 1 76 ? 15.920 -7.972 -4.936 1.00 73.50 76 ASN A N 1
ATOM 608 C CA . ASN A 1 76 ? 17.127 -7.914 -5.774 1.00 73.50 76 ASN A CA 1
ATOM 609 C C . ASN A 1 76 ? 18.337 -8.634 -5.165 1.00 73.50 76 ASN A C 1
ATOM 611 O O . ASN A 1 76 ? 18.507 -8.581 -3.925 1.00 73.50 76 ASN A O 1
#

Nearest PDB structures (foldseek):
  6kv3-assembly1_B  TM=4.877E-01  e=2.131E+00  Staphylococcus aureus subsp. aureus COL
  6kv3-assembly2_C  TM=5.012E-01  e=5.817E+00  Staphylococcus aureus subsp. aureus COL
  7t3b-assembly1_E  TM=4.897E-01  e=4.162E+00  Homo sapiens
  7uxh-assembly1_d  TM=4.158E-01  e=9.940E+00  Homo sapiens

pLDDT: mean 89.9, std 5.52, range [61.38, 94.94]

Foldseek 3Di:
DVLVVVLVVLLVDLPAAEDEAEAQCPPDDPVVNVVSLVSLVVCCVHP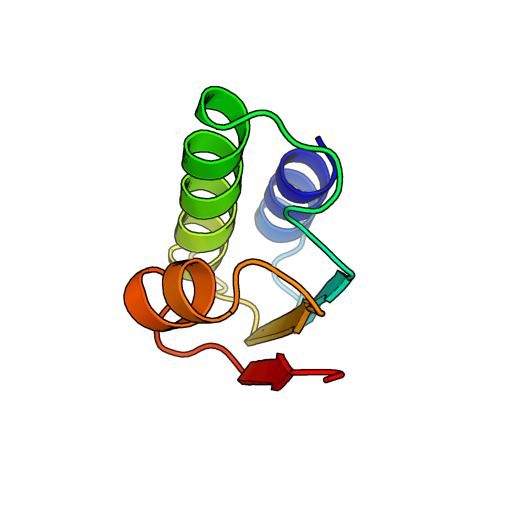SNHAYEYEHQPPQVVCPVRPPNHHYHHPD

Solvent-accessible surface area (backbone atoms only — not comparable to full-atom values): 4534 Å² total; per-residue (Å²): 116,69,53,58,56,52,36,56,50,49,75,73,35,76,82,46,60,69,46,79,36,74,46,78,59,66,97,53,55,78,75,53,41,55,56,46,52,52,41,55,54,49,39,62,68,38,98,52,51,35,47,45,39,38,37,34,76,66,64,60,66,65,45,60,76,70,49,74,98,50,49,74,46,74,73,115

Secondary structure (DSSP, 8-state):
-HHHHHHHHHHH-TT--EEEEESTTTT--HHHHHHHHHHHHHHHTSSS--EEEEEESS-HHHHHHH-TTSEEEE--